Protein AF-A0AAE0R6N1-F1 (afdb_monomer)

Organism: NCBI:txid175788

pLDDT: mean 93.09, std 10.43, range [55.75, 98.62]

Foldseek 3Di:
DAKAWEWEDEAPDPHTDIDIFPDFLVQDFQLSVCVRVVDPQWWKWWFAQDPPPGTDTDTDDDRRDRAHDDPRYIYIYTDGNDPPPPDD

Secondary structure (DSSP, 8-state):
---EEEEEEETT-SSPEEEEESS-TTT-BHHHHHHHH---SEEEEEEEEETTTEEEEEE---TTSBPP-BTTEEEEEEEE--------

Sequence (88 aa):
MGETKVIYHLDEQETPYLVKISVPAASVTLSDLKNALKKPNYKFFFKSMDDDFGVVKEEITDDNAKLPCYNGRVVCWLERDDPVKIHD

Nearest PDB structures (foldseek):
  4wip-assembly1_C  TM=9.825E-01  e=5.124E-13  Homo sapiens
  6iw3-assembly1_A  TM=9.903E-01  e=6.577E-13  Homo sapiens
  3pz8-assembly5_E  TM=9.613E-01  e=1.797E-11  Mus musculus
  3pz8-assembly7_G  TM=9.243E-01  e=2.182E-10  Mus musculus
  6jck-assembly1_A  TM=8.308E-01  e=2.878E-06  Homo sapiens

Mean predicted aligned error: 4.27 Å

Radius of gyration: 13.74 Å; Cα contacts (8 Å, |Δi|>4): 166; chains: 1; bounding box: 29×43×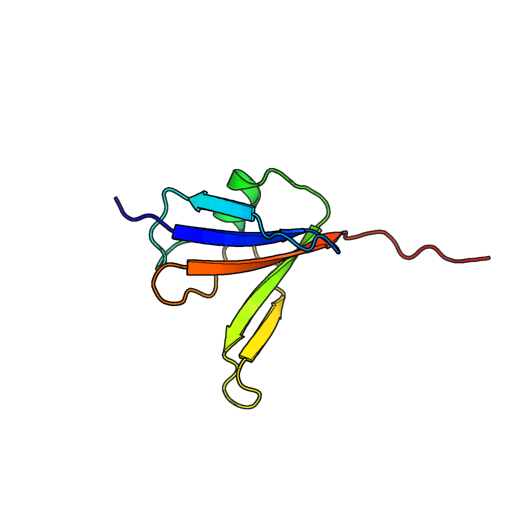33 Å

Structure (mmCIF, N/CA/C/O backbone):
data_AF-A0AAE0R6N1-F1
#
_entry.id   AF-A0AAE0R6N1-F1
#
loop_
_atom_site.group_PDB
_atom_site.id
_atom_site.type_symbol
_atom_site.label_atom_id
_atom_site.label_alt_id
_atom_site.label_comp_id
_atom_site.label_asym_id
_atom_site.label_entity_id
_atom_site.label_seq_id
_atom_site.pdbx_PDB_ins_code
_atom_site.Cartn_x
_atom_site.Cartn_y
_atom_site.Cartn_z
_atom_site.occupancy
_atom_site.B_iso_or_equiv
_atom_site.auth_seq_id
_atom_site.auth_comp_id
_atom_site.auth_asym_id
_atom_site.auth_atom_id
_atom_site.pdbx_PDB_model_num
ATOM 1 N N . MET A 1 1 ? -11.013 -12.604 14.771 1.00 64.56 1 MET A N 1
ATOM 2 C CA . MET A 1 1 ? -10.630 -11.310 14.165 1.00 64.56 1 MET A CA 1
ATOM 3 C C . MET A 1 1 ? -9.346 -11.533 13.385 1.00 64.56 1 MET A C 1
ATOM 5 O O . MET A 1 1 ? -8.418 -12.079 13.962 1.00 64.56 1 MET A O 1
ATOM 9 N N . GLY A 1 2 ? -9.330 -11.244 12.082 1.00 88.38 2 GLY A N 1
ATOM 10 C CA . GLY A 1 2 ? -8.118 -11.367 11.260 1.00 88.38 2 GLY A CA 1
ATOM 11 C C . GLY A 1 2 ? -7.273 -10.094 11.321 1.00 88.38 2 GLY A C 1
ATOM 12 O O . GLY A 1 2 ? -7.812 -9.024 11.592 1.00 88.38 2 GLY A O 1
ATOM 13 N N . GLU A 1 3 ? -5.972 -10.216 11.064 1.00 95.38 3 GLU A N 1
ATOM 14 C CA . GLU A 1 3 ? -5.039 -9.087 10.966 1.00 95.38 3 GLU A CA 1
ATOM 15 C C . GLU A 1 3 ? -4.354 -9.060 9.596 1.00 95.38 3 GLU A C 1
ATOM 17 O O . GLU A 1 3 ? -4.221 -10.095 8.934 1.00 95.38 3 GLU A O 1
ATOM 22 N N . THR A 1 4 ? -3.873 -7.881 9.211 1.00 97.88 4 THR A N 1
ATOM 23 C CA . THR A 1 4 ? -2.983 -7.681 8.066 1.00 97.88 4 THR A CA 1
ATOM 24 C C . THR A 1 4 ? -1.676 -7.078 8.554 1.00 97.88 4 THR A C 1
ATOM 26 O O . THR A 1 4 ? -1.676 -6.101 9.307 1.00 97.88 4 THR A O 1
ATOM 29 N N . LYS A 1 5 ? -0.548 -7.640 8.112 1.00 98.19 5 LYS A N 1
ATOM 30 C CA . LYS A 1 5 ? 0.780 -7.056 8.345 1.00 98.19 5 LYS A CA 1
ATOM 31 C C . LYS A 1 5 ? 1.178 -6.245 7.124 1.00 98.19 5 LYS A C 1
ATOM 33 O O . LYS A 1 5 ? 1.305 -6.807 6.039 1.00 98.19 5 LYS A O 1
ATOM 38 N N . VAL A 1 6 ? 1.407 -4.953 7.302 1.00 98.44 6 VAL A N 1
ATOM 39 C CA . VAL A 1 6 ? 1.891 -4.086 6.227 1.00 98.44 6 VAL A CA 1
ATOM 40 C C . VAL A 1 6 ? 3.346 -3.751 6.501 1.00 98.44 6 VAL A C 1
ATOM 42 O O . VAL A 1 6 ? 3.664 -3.167 7.537 1.00 98.44 6 VAL A O 1
ATOM 45 N N . ILE A 1 7 ? 4.216 -4.159 5.582 1.00 98.44 7 ILE A N 1
ATOM 46 C CA . ILE A 1 7 ? 5.617 -3.758 5.542 1.00 98.44 7 ILE A CA 1
ATOM 47 C C . ILE A 1 7 ? 5.695 -2.558 4.602 1.00 98.44 7 ILE A C 1
ATOM 49 O O . ILE A 1 7 ? 5.333 -2.696 3.435 1.00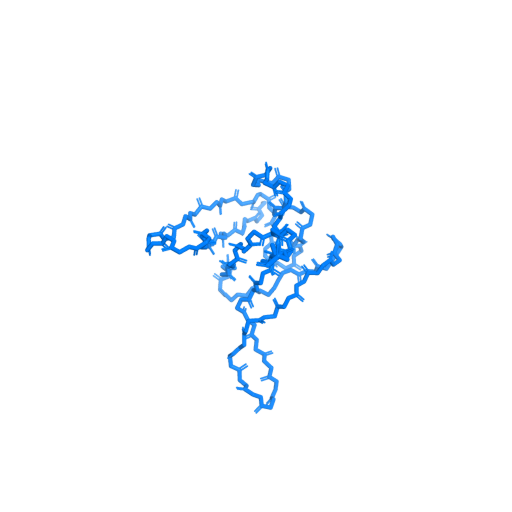 98.44 7 ILE A O 1
ATOM 53 N N . TYR A 1 8 ? 6.126 -1.396 5.087 1.00 98.19 8 TYR A N 1
ATOM 54 C CA . TYR A 1 8 ? 6.187 -0.189 4.267 1.00 98.19 8 TYR A CA 1
ATOM 55 C C . TYR A 1 8 ? 7.576 0.448 4.261 1.00 98.19 8 TYR A C 1
ATOM 57 O O . TYR A 1 8 ? 8.227 0.572 5.299 1.00 98.19 8 TYR A O 1
ATOM 65 N N . HIS A 1 9 ? 8.011 0.858 3.075 1.00 98.00 9 HIS A N 1
ATOM 66 C CA . HIS A 1 9 ? 9.199 1.681 2.868 1.00 98.00 9 HIS A CA 1
ATOM 67 C C . HIS A 1 9 ? 8.765 3.144 2.841 1.00 98.00 9 HIS A C 1
ATOM 69 O O . HIS A 1 9 ? 7.685 3.455 2.332 1.00 98.00 9 HIS A O 1
ATOM 75 N N . LEU A 1 10 ? 9.580 4.024 3.411 1.00 95.62 10 LEU A N 1
ATOM 76 C CA . LEU A 1 10 ? 9.303 5.453 3.479 1.00 95.62 10 LEU A CA 1
ATOM 77 C C . LEU A 1 10 ? 10.437 6.203 2.790 1.00 95.62 10 LEU A C 1
ATOM 79 O O . LEU A 1 10 ? 11.553 6.200 3.309 1.00 95.62 10 LEU A O 1
ATOM 83 N N . ASP A 1 11 ? 10.137 6.841 1.660 1.00 91.19 11 ASP A N 1
ATOM 84 C CA . ASP A 1 11 ? 11.120 7.545 0.834 1.00 91.19 11 ASP A CA 1
ATOM 85 C C . ASP A 1 11 ? 12.368 6.659 0.575 1.00 91.19 11 ASP A C 1
ATOM 87 O O . ASP A 1 11 ? 12.244 5.482 0.233 1.00 91.19 11 ASP A O 1
ATOM 91 N N . GLU A 1 12 ? 13.573 7.197 0.775 1.00 89.81 12 GLU A N 1
ATOM 92 C CA . GLU A 1 12 ? 14.855 6.510 0.541 1.00 89.81 12 GLU A CA 1
ATOM 93 C C . GLU A 1 12 ? 15.368 5.711 1.755 1.00 89.81 12 GLU A C 1
ATOM 95 O O . GLU A 1 12 ? 16.538 5.331 1.815 1.00 89.81 12 GLU A O 1
ATOM 100 N N . GLN A 1 13 ? 14.529 5.468 2.766 1.00 94.38 13 GLN A N 1
ATOM 101 C CA . GLN A 1 13 ? 14.975 4.761 3.966 1.00 94.38 13 GLN A CA 1
ATOM 102 C C . GLN A 1 13 ? 15.239 3.277 3.699 1.00 94.38 13 GLN A C 1
ATOM 104 O O . GLN A 1 13 ? 14.388 2.557 3.178 1.00 94.38 13 GLN A O 1
ATOM 109 N N . GLU A 1 14 ? 16.407 2.806 4.140 1.00 93.69 14 GLU A N 1
ATOM 110 C CA . GLU A 1 14 ? 16.858 1.428 3.917 1.00 93.69 14 GLU A CA 1
ATOM 111 C C . GLU A 1 14 ? 16.037 0.396 4.705 1.00 93.69 14 GLU A C 1
ATOM 113 O O . GLU A 1 14 ? 15.697 -0.668 4.190 1.00 93.69 14 GLU A O 1
ATOM 118 N N . THR A 1 15 ? 15.706 0.695 5.965 1.00 97.25 15 THR A N 1
ATOM 119 C CA . THR A 1 15 ? 14.982 -0.247 6.831 1.00 97.25 15 THR A CA 1
ATOM 120 C C . THR A 1 15 ? 13.471 -0.038 6.710 1.00 97.25 15 THR A C 1
ATOM 122 O O . THR A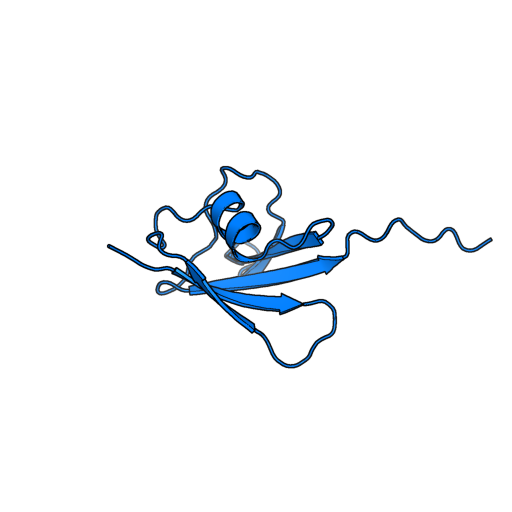 1 15 ? 12.985 1.037 7.070 1.00 97.25 15 THR A O 1
ATOM 125 N N . PRO A 1 16 ? 12.695 -1.049 6.270 1.00 98.00 16 PRO A N 1
ATOM 126 C CA . PRO A 1 16 ? 11.249 -0.930 6.204 1.00 98.00 16 PRO A CA 1
ATOM 127 C C . PRO A 1 16 ? 10.616 -0.990 7.596 1.00 98.00 16 PRO A C 1
ATOM 129 O O . PRO A 1 16 ? 11.109 -1.637 8.523 1.00 98.00 16 PRO A O 1
ATOM 132 N N . TYR A 1 17 ? 9.450 -0.373 7.711 1.00 98.19 17 TYR A N 1
ATOM 133 C CA . TYR A 1 17 ? 8.628 -0.391 8.910 1.00 98.19 17 TYR A CA 1
ATOM 134 C C . TYR A 1 17 ? 7.542 -1.461 8.821 1.00 98.19 17 TYR A C 1
ATOM 136 O O . TYR A 1 17 ? 7.158 -1.890 7.734 1.00 98.19 17 TYR A O 1
ATOM 144 N N . LEU A 1 18 ? 7.000 -1.867 9.971 1.00 98.00 18 LEU A N 1
ATOM 145 C CA . LEU A 1 18 ? 5.884 -2.805 10.054 1.00 98.00 18 LEU A CA 1
ATOM 146 C C . LEU A 1 18 ? 4.750 -2.207 10.882 1.00 98.00 18 LEU A C 1
ATOM 148 O O . LEU A 1 18 ? 4.952 -1.833 12.037 1.00 98.00 18 LEU A O 1
ATOM 152 N N . VAL A 1 19 ? 3.541 -2.202 10.323 1.00 97.94 19 VAL A N 1
ATOM 153 C CA . VAL A 1 19 ? 2.299 -1.913 11.053 1.00 97.94 19 VAL A CA 1
ATOM 154 C C . VAL A 1 19 ? 1.355 -3.112 10.971 1.00 97.94 19 VAL A C 1
ATOM 156 O O . VAL A 1 19 ? 1.338 -3.850 9.983 1.00 97.94 19 VAL A O 1
ATOM 159 N N . LYS A 1 20 ? 0.583 -3.335 12.038 1.00 97.69 20 LYS A N 1
ATOM 160 C CA . LYS A 1 20 ? -0.475 -4.349 12.080 1.00 97.69 20 LYS A CA 1
ATOM 161 C C . LYS A 1 20 ? -1.826 -3.656 12.050 1.00 97.69 20 LYS A C 1
ATOM 163 O O . LYS A 1 20 ? -2.100 -2.816 12.903 1.00 97.69 20 LYS A O 1
ATOM 168 N N . ILE A 1 21 ? -2.655 -4.028 11.087 1.00 97.62 21 ILE A N 1
ATOM 169 C CA . ILE A 1 21 ? -4.012 -3.510 10.936 1.00 97.62 21 ILE A CA 1
ATOM 170 C C . ILE A 1 21 ? -4.973 -4.607 11.386 1.00 97.62 21 ILE A C 1
ATOM 172 O O . ILE A 1 21 ? -4.892 -5.737 10.900 1.00 97.62 21 ILE A O 1
ATOM 176 N N . SER A 1 22 ? -5.893 -4.277 12.293 1.00 97.00 22 SER A N 1
ATOM 177 C CA . SER A 1 22 ? -6.926 -5.188 12.819 1.00 97.00 22 SER A CA 1
ATOM 178 C C . SER A 1 22 ? -8.064 -5.433 11.818 1.00 97.00 22 SER A C 1
ATOM 180 O O . SER A 1 22 ? -9.240 -5.428 12.179 1.00 97.00 22 SER A O 1
ATOM 182 N N . VAL A 1 23 ? -7.705 -5.624 10.549 1.00 97.38 23 VAL A N 1
ATOM 183 C CA . VAL A 1 23 ? -8.594 -5.934 9.433 1.00 97.38 23 VAL A CA 1
ATOM 184 C C . VAL A 1 23 ? -8.016 -7.155 8.710 1.00 97.38 23 VAL A C 1
ATOM 186 O O . VAL A 1 23 ? -6.808 -7.187 8.451 1.00 97.38 23 VAL A O 1
ATOM 189 N N . PRO A 1 24 ? -8.828 -8.178 8.388 1.00 96.94 24 PRO A N 1
ATOM 190 C CA . PRO A 1 24 ? -8.368 -9.330 7.621 1.00 96.94 24 PRO A CA 1
ATOM 191 C C . PRO A 1 24 ? -7.808 -8.938 6.247 1.00 96.94 24 PRO A C 1
ATOM 193 O O . PRO A 1 24 ? -8.370 -8.086 5.563 1.00 96.94 24 PRO A O 1
ATOM 196 N N . ALA A 1 25 ? -6.772 -9.644 5.791 1.00 95.19 25 ALA A N 1
ATOM 197 C CA . ALA A 1 25 ? -6.126 -9.388 4.497 1.00 95.19 25 ALA A CA 1
ATOM 198 C C . ALA A 1 25 ? -7.087 -9.427 3.291 1.00 95.19 25 ALA A C 1
ATOM 200 O O . ALA A 1 25 ? -6.871 -8.742 2.304 1.00 95.19 25 ALA A O 1
ATOM 201 N N . ALA A 1 26 ? -8.186 -10.184 3.371 1.00 94.88 26 ALA A N 1
ATOM 202 C CA . ALA A 1 26 ? -9.186 -10.261 2.301 1.00 94.88 26 ALA A CA 1
ATOM 203 C C . ALA A 1 26 ? -10.073 -9.001 2.163 1.00 94.88 26 ALA A C 1
ATOM 205 O O . ALA A 1 26 ? -10.832 -8.880 1.192 1.00 94.88 26 ALA A O 1
ATOM 206 N N . SER A 1 27 ? -10.031 -8.097 3.146 1.00 96.81 27 SER A N 1
ATOM 207 C CA . SER A 1 27 ? -10.905 -6.922 3.236 1.00 96.81 27 SER A CA 1
ATOM 208 C C . SER A 1 27 ? -10.177 -5.618 3.556 1.00 96.81 27 SER A C 1
ATOM 210 O O . SER A 1 27 ? -10.840 -4.593 3.629 1.00 96.81 27 SER A O 1
ATOM 212 N N . VAL A 1 28 ? -8.861 -5.645 3.779 1.00 98.31 28 VAL A N 1
ATOM 213 C CA . VAL A 1 28 ? -8.077 -4.444 4.093 1.00 98.31 28 VAL A CA 1
ATOM 214 C C . VAL A 1 28 ? -8.041 -3.488 2.903 1.00 98.31 28 VAL A C 1
ATOM 216 O O . VAL A 1 28 ? -7.814 -3.908 1.765 1.00 98.31 28 VAL A O 1
ATOM 219 N N . THR A 1 29 ? -8.266 -2.208 3.180 1.00 98.62 29 THR A N 1
ATOM 220 C CA . THR A 1 29 ? -8.359 -1.139 2.180 1.00 98.62 29 THR A CA 1
ATOM 221 C C . THR A 1 29 ? -7.233 -0.117 2.311 1.00 98.62 29 THR A C 1
ATOM 223 O O . THR A 1 29 ? -6.508 -0.081 3.313 1.00 98.62 29 THR A O 1
ATOM 226 N N . LEU A 1 30 ? -7.099 0.754 1.309 1.00 98.50 30 LEU A N 1
ATOM 227 C CA . LEU A 1 30 ? -6.211 1.913 1.398 1.00 98.50 30 LEU A CA 1
ATOM 228 C C . LEU A 1 30 ? -6.601 2.849 2.553 1.00 98.50 30 LEU A C 1
ATOM 230 O O . LEU A 1 30 ? -5.713 3.327 3.263 1.00 98.50 30 LEU A O 1
ATOM 234 N N . SER A 1 31 ? -7.900 3.055 2.797 1.00 98.25 31 SER A N 1
ATOM 235 C CA . SER A 1 31 ? -8.384 3.846 3.938 1.00 98.25 31 SER A CA 1
ATOM 236 C C . SER A 1 31 ? -7.880 3.294 5.275 1.00 98.25 31 SER A C 1
ATOM 238 O O . SER A 1 31 ? -7.370 4.047 6.108 1.00 98.25 31 SER A O 1
ATOM 240 N N . ASP A 1 32 ? -7.923 1.971 5.469 1.00 98.38 32 ASP A N 1
ATOM 241 C CA . ASP A 1 32 ? -7.416 1.331 6.690 1.00 98.38 32 ASP A CA 1
ATOM 242 C C . ASP A 1 32 ? -5.924 1.617 6.907 1.00 98.38 32 ASP A C 1
ATOM 244 O O . ASP A 1 32 ? -5.498 1.947 8.020 1.00 98.38 32 ASP A O 1
ATOM 248 N N . LEU A 1 33 ? -5.125 1.533 5.838 1.00 98.19 33 LEU A N 1
ATOM 249 C CA . LEU A 1 33 ? -3.695 1.823 5.900 1.00 98.19 33 LEU A CA 1
ATOM 250 C C . LEU A 1 33 ? -3.423 3.306 6.176 1.00 98.19 33 LEU A C 1
ATOM 252 O O . LEU A 1 33 ? -2.613 3.623 7.051 1.00 98.19 33 LEU A O 1
ATOM 256 N N . LYS A 1 34 ? -4.113 4.221 5.487 1.00 97.44 34 LYS A N 1
ATOM 257 C CA . LYS A 1 34 ? -3.991 5.669 5.721 1.00 97.44 34 LYS A CA 1
ATOM 258 C C . LYS A 1 34 ? -4.339 6.029 7.168 1.00 97.44 34 LYS A C 1
ATOM 260 O O . LYS A 1 34 ? -3.589 6.770 7.809 1.00 97.44 34 LYS A O 1
ATOM 265 N N . ASN A 1 35 ? -5.401 5.437 7.716 1.00 97.31 35 ASN A N 1
ATOM 266 C CA . ASN A 1 35 ? -5.813 5.620 9.110 1.00 97.31 35 ASN A CA 1
ATOM 267 C C . ASN A 1 35 ? -4.773 5.088 10.110 1.00 97.31 35 ASN A C 1
ATOM 269 O O . ASN A 1 35 ? -4.556 5.706 11.157 1.00 97.31 35 ASN A O 1
ATOM 273 N N . ALA A 1 36 ? -4.111 3.972 9.788 1.00 97.38 36 ALA A N 1
ATOM 274 C CA . ALA A 1 36 ? -3.056 3.397 10.619 1.00 97.38 36 ALA A CA 1
ATOM 275 C C . ALA A 1 36 ? -1.760 4.228 10.593 1.00 97.38 36 ALA A C 1
ATOM 277 O O . ALA A 1 36 ? -1.120 4.394 11.632 1.00 97.38 36 ALA A O 1
ATOM 278 N N . LEU A 1 37 ? -1.375 4.764 9.429 1.00 96.38 37 LEU A N 1
ATOM 279 C CA . LEU A 1 37 ? -0.118 5.503 9.260 1.00 96.38 37 LEU A CA 1
ATOM 280 C C . LEU A 1 37 ? -0.219 6.985 9.639 1.00 96.38 37 LEU A C 1
ATOM 282 O O . LEU A 1 37 ? 0.775 7.556 10.091 1.00 96.38 37 LEU A O 1
ATOM 286 N N . LYS A 1 38 ? -1.386 7.615 9.445 1.00 92.75 38 LYS A N 1
ATOM 287 C CA . LYS A 1 38 ? -1.615 9.058 9.661 1.00 92.75 38 LYS A CA 1
ATOM 288 C C . LYS A 1 38 ? -0.565 9.943 8.968 1.00 92.75 38 LYS A C 1
ATOM 290 O O . LYS A 1 38 ? -0.118 10.946 9.525 1.00 92.75 38 LYS A O 1
ATOM 295 N N . LYS A 1 39 ? -0.148 9.553 7.757 1.00 87.69 39 LYS A N 1
ATOM 296 C CA . LYS A 1 39 ? 0.814 10.284 6.918 1.00 87.69 39 LYS A CA 1
ATOM 297 C C . LYS A 1 39 ? 0.095 10.928 5.725 1.00 87.69 39 LYS A C 1
ATOM 299 O O . LYS A 1 39 ? -0.172 10.222 4.756 1.00 87.69 39 LYS A O 1
ATOM 304 N N . PRO A 1 40 ? -0.256 12.225 5.791 1.00 86.44 40 PRO A N 1
ATOM 305 C CA . PRO A 1 40 ? -0.802 12.940 4.639 1.00 86.44 40 PRO A CA 1
ATOM 306 C C . PRO A 1 40 ? 0.292 13.211 3.592 1.00 86.44 40 PRO A C 1
ATOM 308 O O . PRO A 1 40 ? 1.474 13.202 3.933 1.00 86.44 40 PRO A O 1
ATOM 311 N N . ASN A 1 41 ? -0.110 13.515 2.354 1.00 89.62 41 ASN A N 1
ATOM 312 C CA . ASN A 1 41 ? 0.766 13.928 1.242 1.00 89.62 41 ASN A CA 1
ATOM 313 C C . ASN A 1 41 ? 1.787 12.865 0.795 1.00 89.62 41 ASN A C 1
ATOM 315 O O . ASN A 1 41 ? 2.945 13.175 0.521 1.00 89.62 41 ASN A O 1
ATOM 319 N N . TYR A 1 42 ? 1.354 11.607 0.729 1.00 94.69 42 TYR A N 1
ATOM 320 C CA . TYR A 1 42 ? 2.123 10.519 0.127 1.00 94.69 42 TYR A CA 1
ATOM 321 C C . TYR A 1 42 ? 1.305 9.847 -0.968 1.00 94.69 42 TYR A C 1
ATOM 323 O O . TYR A 1 42 ? 0.090 9.671 -0.825 1.00 94.69 42 TYR A O 1
ATOM 331 N N . LYS A 1 43 ? 1.998 9.415 -2.017 1.00 95.88 43 LYS A N 1
ATOM 332 C CA . LYS A 1 43 ? 1.510 8.400 -2.948 1.00 95.88 43 LYS A CA 1
ATOM 333 C C . LYS A 1 43 ? 1.786 7.020 -2.368 1.00 95.88 43 LYS A C 1
ATOM 335 O O . LYS A 1 43 ? 2.776 6.818 -1.661 1.00 95.88 43 LYS A O 1
ATOM 340 N N . PHE A 1 44 ? 0.885 6.086 -2.646 1.00 97.81 44 PHE A N 1
ATOM 341 C CA . PHE A 1 44 ? 0.927 4.737 -2.098 1.00 97.81 44 PHE A CA 1
ATOM 342 C C . PHE A 1 44 ? 1.076 3.735 -3.233 1.00 97.81 44 PHE A C 1
ATOM 344 O O . PHE A 1 44 ? 0.156 3.535 -4.026 1.00 97.81 44 PHE A O 1
ATOM 351 N N . PHE A 1 45 ? 2.235 3.088 -3.269 1.00 98.38 45 PHE A N 1
ATOM 352 C CA . PHE A 1 45 ? 2.525 2.021 -4.215 1.00 98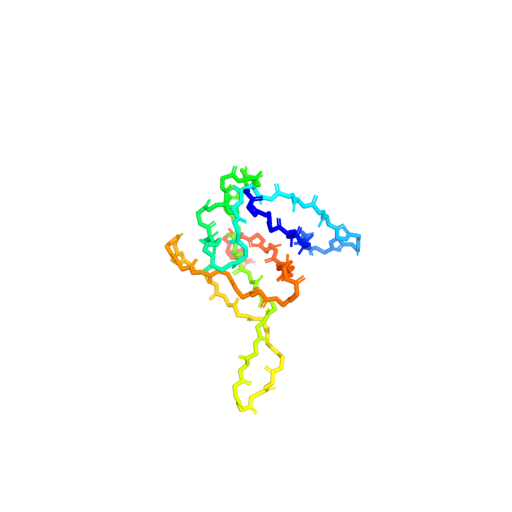.38 45 PHE A CA 1
ATOM 353 C C . PHE A 1 45 ? 2.567 0.684 -3.496 1.00 98.38 45 PHE A C 1
ATOM 355 O O . PHE A 1 45 ? 3.027 0.596 -2.354 1.00 98.38 45 PHE A O 1
ATOM 362 N N . PHE A 1 46 ? 2.129 -0.374 -4.163 1.00 98.56 46 PHE A N 1
ATOM 363 C CA . PHE A 1 46 ? 1.986 -1.696 -3.574 1.00 98.56 46 PHE A CA 1
ATOM 364 C C . PHE A 1 46 ? 2.644 -2.751 -4.439 1.00 98.56 46 PHE A C 1
ATOM 366 O O . PHE A 1 46 ? 2.613 -2.683 -5.665 1.00 98.56 46 PHE A O 1
ATOM 373 N N . LYS A 1 47 ? 3.239 -3.758 -3.796 1.00 98.25 47 LYS A N 1
ATOM 374 C CA . LYS A 1 47 ? 3.751 -4.914 -4.529 1.00 98.25 47 LYS A CA 1
ATOM 375 C C . LYS A 1 47 ? 2.547 -5.696 -5.030 1.00 98.25 47 LYS A C 1
ATOM 377 O O . LYS A 1 47 ? 1.836 -6.282 -4.215 1.00 98.25 47 LYS A O 1
ATOM 382 N N . SER A 1 48 ? 2.378 -5.741 -6.340 1.00 97.75 48 SER A N 1
ATOM 383 C CA . SER A 1 48 ? 1.278 -6.440 -6.996 1.00 97.75 48 SER A CA 1
ATOM 384 C C . SER A 1 48 ? 1.802 -7.424 -8.041 1.00 97.75 48 SER A C 1
ATOM 386 O O . SER A 1 48 ? 3.017 -7.540 -8.246 1.00 97.75 48 SER A O 1
ATOM 388 N N . MET A 1 49 ? 0.886 -8.173 -8.644 1.00 97.00 49 MET A N 1
ATOM 389 C CA . MET A 1 49 ? 1.159 -9.062 -9.768 1.00 97.00 49 MET A CA 1
ATOM 390 C C . MET A 1 49 ? 0.312 -8.595 -10.946 1.00 97.00 49 MET A C 1
ATOM 392 O O . MET A 1 49 ? -0.910 -8.577 -10.845 1.00 97.00 49 MET A O 1
ATOM 396 N N . ASP A 1 50 ? 0.979 -8.225 -12.025 1.00 97.06 50 ASP A N 1
ATOM 397 C CA . ASP A 1 50 ? 0.383 -8.000 -13.331 1.00 97.06 50 ASP A CA 1
ATOM 398 C C . ASP A 1 50 ? 0.542 -9.272 -14.180 1.00 97.06 50 ASP A C 1
ATOM 400 O O . ASP A 1 50 ? 1.570 -9.954 -14.090 1.00 97.06 50 ASP A O 1
ATOM 404 N N . ASP A 1 51 ? -0.472 -9.608 -14.976 1.00 96.25 51 ASP A N 1
ATOM 405 C CA . ASP A 1 51 ? -0.521 -10.869 -15.725 1.00 96.25 51 ASP A CA 1
ATOM 406 C C . ASP A 1 51 ? 0.529 -10.942 -16.851 1.00 96.25 51 ASP A C 1
ATOM 408 O O . ASP A 1 51 ? 1.014 -12.034 -17.163 1.00 96.25 51 ASP A O 1
ATOM 412 N N . ASP A 1 52 ? 0.930 -9.799 -17.416 1.00 97.44 52 ASP A N 1
ATOM 413 C CA . ASP A 1 52 ? 1.870 -9.719 -18.539 1.00 97.44 52 ASP A CA 1
ATOM 414 C C . ASP A 1 52 ? 3.289 -9.353 -18.079 1.00 97.44 52 ASP A C 1
ATOM 416 O O . ASP A 1 52 ? 4.285 -9.858 -18.608 1.00 97.44 52 ASP A O 1
ATOM 420 N N . PHE A 1 53 ? 3.397 -8.472 -17.082 1.00 95.88 53 PHE A N 1
ATOM 421 C CA . PHE A 1 53 ? 4.674 -7.924 -16.613 1.00 95.88 53 PHE A CA 1
ATOM 422 C C . PHE A 1 53 ? 5.222 -8.627 -15.364 1.00 95.88 53 PHE A C 1
ATOM 424 O O . PHE A 1 53 ? 6.401 -8.471 -15.027 1.00 95.88 53 PHE A O 1
ATOM 431 N N . GLY A 1 54 ? 4.398 -9.414 -14.672 1.00 97.00 54 GLY A N 1
ATOM 432 C CA . GLY A 1 54 ? 4.765 -10.056 -13.418 1.00 97.00 54 GLY A CA 1
ATOM 433 C C . GLY A 1 54 ? 4.747 -9.080 -12.239 1.00 97.00 54 GLY A C 1
ATOM 434 O O . GLY A 1 54 ? 3.786 -8.352 -12.018 1.00 97.00 54 GLY A O 1
ATOM 435 N N . VAL A 1 55 ? 5.792 -9.083 -11.407 1.00 97.56 55 VAL A N 1
ATOM 436 C CA . VAL A 1 55 ? 5.802 -8.279 -10.172 1.00 97.56 55 VAL A CA 1
ATOM 437 C C . VAL A 1 55 ? 5.963 -6.790 -10.487 1.00 97.56 55 VAL A C 1
ATOM 439 O O . VAL A 1 55 ? 6.996 -6.379 -11.013 1.00 97.56 55 VAL A O 1
ATOM 442 N N . VAL A 1 56 ? 4.996 -5.977 -10.061 1.00 98.12 56 VAL A N 1
ATOM 443 C CA . VAL A 1 56 ? 4.969 -4.521 -10.290 1.00 98.12 56 VAL A CA 1
ATOM 444 C C . VAL A 1 56 ? 4.771 -3.726 -8.993 1.00 98.12 56 VAL A C 1
ATOM 446 O O . VAL A 1 56 ? 4.394 -4.276 -7.952 1.00 98.12 56 VAL A O 1
ATOM 449 N N . LYS A 1 57 ? 5.034 -2.413 -9.060 1.00 97.88 57 LYS A N 1
ATOM 450 C CA . LYS A 1 57 ? 4.605 -1.421 -8.063 1.00 97.88 57 LYS A CA 1
ATOM 451 C C . LYS A 1 57 ? 3.315 -0.758 -8.553 1.00 97.88 57 LYS A C 1
ATOM 453 O O . LYS A 1 57 ? 3.367 0.158 -9.364 1.00 97.88 57 LYS A O 1
ATOM 458 N N . GLU A 1 58 ? 2.177 -1.239 -8.080 1.00 98.31 58 GLU A N 1
ATOM 459 C CA . GLU A 1 58 ? 0.859 -0.704 -8.430 1.00 98.31 58 GLU A CA 1
ATOM 460 C C . GLU A 1 58 ? 0.550 0.536 -7.582 1.00 98.31 58 GLU A C 1
ATOM 462 O O . GLU A 1 58 ? 0.602 0.466 -6.354 1.00 98.31 58 GLU A O 1
ATOM 467 N N . GLU A 1 59 ? 0.244 1.667 -8.216 1.00 98.31 59 GLU A N 1
ATOM 468 C CA . GLU A 1 59 ? -0.261 2.857 -7.522 1.00 98.31 59 GLU A CA 1
ATOM 469 C C . GLU A 1 59 ? -1.750 2.683 -7.209 1.00 98.31 59 GLU A C 1
ATOM 471 O O . GLU A 1 59 ? -2.545 2.418 -8.109 1.00 98.31 59 GLU A O 1
ATOM 476 N N . ILE A 1 60 ? -2.145 2.875 -5.947 1.00 98.31 60 ILE A N 1
ATOM 477 C CA . ILE A 1 60 ? -3.557 2.839 -5.545 1.00 98.31 60 ILE A CA 1
ATOM 478 C C . ILE A 1 60 ? -3.927 4.170 -4.898 1.00 98.31 60 ILE A C 1
ATOM 480 O O . ILE A 1 60 ? -3.330 4.586 -3.903 1.00 98.31 60 ILE A O 1
ATOM 484 N N . THR A 1 61 ? -4.947 4.821 -5.457 1.00 97.06 61 THR A N 1
ATOM 485 C CA . THR A 1 61 ? -5.431 6.139 -5.018 1.00 97.06 61 THR A CA 1
ATOM 486 C C . THR A 1 61 ? -6.844 6.110 -4.428 1.00 97.06 61 THR A C 1
ATOM 488 O O . THR A 1 61 ? -7.158 6.971 -3.606 1.00 97.06 61 THR A O 1
ATOM 491 N N . ASP A 1 62 ? -7.673 5.118 -4.781 1.00 98.19 62 ASP A N 1
ATOM 492 C CA . ASP A 1 62 ? -9.026 4.938 -4.232 1.00 98.19 62 ASP A CA 1
ATOM 493 C C . ASP A 1 62 ? -8.976 4.378 -2.803 1.00 98.19 62 ASP A C 1
ATOM 495 O O . ASP A 1 62 ? -8.483 3.278 -2.558 1.00 98.19 62 ASP A O 1
ATOM 499 N N . ASP A 1 63 ? -9.537 5.126 -1.853 1.00 98.06 63 ASP A N 1
ATOM 500 C CA . ASP A 1 63 ? -9.599 4.756 -0.438 1.00 98.06 63 ASP A CA 1
ATOM 501 C C . ASP A 1 63 ? -10.381 3.462 -0.179 1.00 98.06 63 ASP A C 1
ATOM 503 O O . ASP A 1 63 ? -10.128 2.786 0.823 1.00 98.06 63 ASP A O 1
ATOM 507 N N . ASN A 1 64 ? -11.293 3.094 -1.082 1.00 98.31 64 ASN A N 1
ATOM 508 C CA . ASN A 1 64 ? -12.102 1.880 -0.975 1.00 98.31 64 ASN A CA 1
ATOM 509 C C . ASN A 1 64 ? -11.443 0.658 -1.630 1.00 98.31 64 ASN A C 1
ATOM 511 O O . ASN A 1 64 ? -11.922 -0.465 -1.446 1.00 98.31 64 ASN A O 1
ATOM 515 N N . ALA A 1 65 ? -10.358 0.849 -2.386 1.00 98.56 65 ALA A N 1
ATOM 516 C CA . ALA A 1 65 ? -9.666 -0.247 -3.043 1.00 98.56 65 ALA A CA 1
ATOM 517 C C . ALA A 1 65 ? -9.020 -1.185 -2.015 1.00 98.56 65 ALA A C 1
ATOM 519 O O . ALA A 1 65 ? -8.423 -0.756 -1.021 1.00 98.56 65 ALA A O 1
ATOM 520 N N . LYS A 1 66 ? -9.137 -2.491 -2.275 1.00 98.31 66 LYS A N 1
ATOM 521 C CA . LYS A 1 66 ? -8.470 -3.528 -1.484 1.00 98.31 66 LYS A CA 1
ATOM 522 C C . LYS A 1 66 ? -6.978 -3.539 -1.782 1.00 98.31 66 LYS A C 1
ATOM 524 O O . LYS A 1 66 ? -6.578 -3.382 -2.930 1.00 98.31 66 LYS A O 1
ATOM 529 N N . LEU A 1 67 ? -6.165 -3.793 -0.761 1.00 98.50 67 LEU A N 1
ATOM 530 C CA . LEU A 1 67 ? -4.716 -3.842 -0.942 1.00 98.50 67 LEU A CA 1
ATOM 531 C C . LEU A 1 67 ? -4.256 -5.203 -1.494 1.00 98.50 67 LEU A C 1
ATOM 533 O O . LEU A 1 67 ? -4.711 -6.240 -0.992 1.00 98.50 67 LEU A O 1
ATOM 537 N N . PRO A 1 68 ? -3.297 -5.229 -2.440 1.00 97.81 68 PRO A N 1
ATOM 538 C CA . PRO A 1 68 ? -2.632 -6.452 -2.867 1.00 97.81 68 PRO A CA 1
ATOM 539 C C . PRO A 1 68 ? -1.993 -7.171 -1.675 1.00 97.81 68 PRO A C 1
ATOM 541 O O . PRO A 1 68 ? -1.122 -6.639 -0.981 1.00 97.81 68 PRO A O 1
ATOM 544 N N . CYS A 1 69 ? -2.447 -8.397 -1.419 1.00 94.88 69 CYS A N 1
ATOM 545 C CA . CYS A 1 69 ? -2.029 -9.199 -0.275 1.00 94.88 69 CYS A CA 1
ATOM 546 C C . CYS A 1 69 ? -1.406 -10.520 -0.730 1.00 94.88 69 CYS A C 1
ATOM 548 O O . CYS A 1 69 ? -2.010 -11.271 -1.492 1.00 94.88 69 CYS A O 1
ATOM 550 N N . TYR A 1 70 ? -0.251 -10.873 -0.162 1.00 90.62 70 TYR A N 1
ATOM 551 C CA . TYR A 1 70 ? 0.370 -12.188 -0.331 1.00 90.62 70 TYR A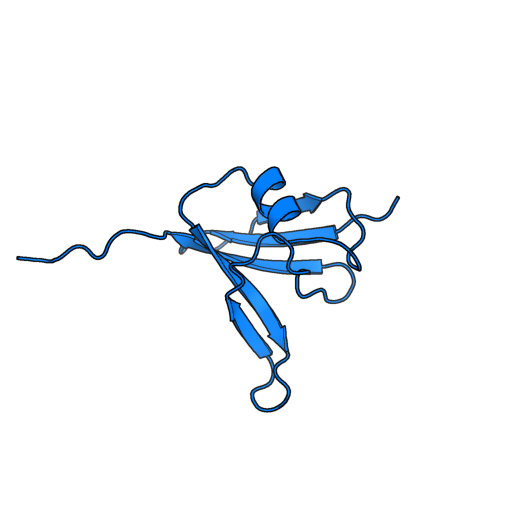 CA 1
ATOM 552 C C . TYR A 1 70 ? 0.698 -12.798 1.036 1.00 90.62 70 TYR A C 1
ATOM 554 O O . TYR A 1 70 ? 1.447 -12.219 1.825 1.00 90.62 70 TYR A O 1
ATOM 562 N N . ASN A 1 71 ? 0.122 -13.964 1.353 1.00 89.44 71 ASN A N 1
ATOM 563 C CA . ASN A 1 71 ? 0.281 -14.640 2.652 1.00 89.44 71 ASN A CA 1
ATOM 564 C C . ASN A 1 71 ? 0.025 -13.719 3.864 1.00 89.44 71 ASN A C 1
ATOM 566 O O . ASN A 1 71 ? 0.818 -13.676 4.814 1.00 89.44 71 ASN A O 1
ATOM 570 N N . GLY A 1 72 ? -1.067 -12.948 3.804 1.00 90.19 72 GLY A N 1
ATOM 571 C CA . GLY A 1 72 ? -1.487 -12.020 4.864 1.00 90.19 72 GLY A CA 1
ATOM 572 C C . GLY A 1 72 ? -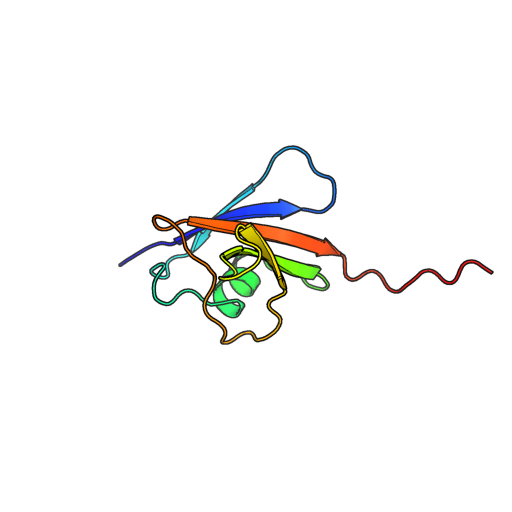0.581 -10.797 5.042 1.00 90.19 72 GLY A C 1
ATOM 573 O O . GLY A 1 72 ? -0.650 -10.126 6.076 1.00 90.19 72 GLY A O 1
ATOM 574 N N . ARG A 1 73 ? 0.301 -10.533 4.071 1.00 96.62 73 ARG A N 1
ATOM 575 C CA . ARG A 1 73 ? 1.221 -9.398 4.074 1.00 96.62 73 ARG A CA 1
ATOM 576 C C . ARG A 1 73 ? 0.970 -8.491 2.882 1.00 96.62 73 ARG A C 1
ATOM 578 O O . ARG A 1 73 ? 0.767 -8.973 1.771 1.00 96.62 73 ARG A O 1
ATOM 585 N N . VAL A 1 74 ? 1.075 -7.197 3.136 1.00 98.44 74 VAL A N 1
ATOM 586 C CA . VAL A 1 74 ? 1.133 -6.143 2.123 1.00 98.44 74 VAL A CA 1
ATOM 587 C C . VAL A 1 74 ? 2.546 -5.571 2.143 1.00 98.44 74 VAL A C 1
ATOM 589 O O . VAL A 1 74 ? 3.113 -5.374 3.221 1.00 98.44 74 VAL A O 1
ATOM 592 N N . VAL A 1 7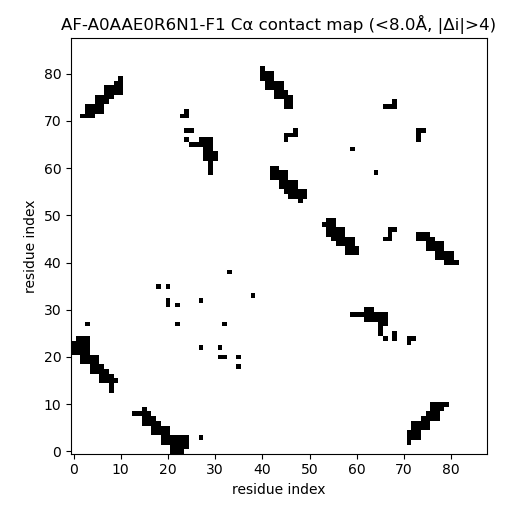5 ? 3.114 -5.307 0.968 1.00 98.38 75 VAL A N 1
ATOM 593 C CA . VAL A 1 75 ? 4.347 -4.520 0.833 1.00 98.38 75 VAL A CA 1
ATOM 594 C C . VAL A 1 75 ? 3.979 -3.202 0.174 1.00 98.38 75 VAL A C 1
ATOM 596 O O . VAL A 1 75 ? 3.387 -3.214 -0.903 1.00 98.38 75 VAL A O 1
ATOM 599 N N . CYS A 1 76 ? 4.309 -2.097 0.834 1.00 98.38 76 CYS A N 1
ATOM 600 C CA . CYS A 1 76 ? 3.966 -0.751 0.402 1.00 98.38 76 CYS A CA 1
ATOM 601 C C . CYS A 1 76 ? 5.221 0.130 0.286 1.00 98.38 76 CYS A C 1
ATOM 603 O O . CYS A 1 76 ? 6.196 -0.053 1.021 1.00 98.38 76 CYS A O 1
ATOM 605 N N . TRP A 1 77 ? 5.193 1.089 -0.629 1.00 98.25 77 TRP A N 1
ATOM 606 C CA . TRP A 1 77 ? 6.143 2.192 -0.715 1.00 98.25 77 TRP A CA 1
ATOM 607 C C . TRP A 1 77 ? 5.359 3.494 -0.610 1.00 98.25 77 TRP A C 1
ATOM 609 O O . TRP A 1 77 ? 4.399 3.706 -1.353 1.00 98.25 77 TRP A O 1
ATOM 619 N N . LEU A 1 78 ? 5.757 4.327 0.347 1.00 97.38 78 LEU A N 1
ATOM 620 C CA . LEU A 1 78 ? 5.261 5.682 0.507 1.00 97.38 78 LEU A CA 1
ATOM 621 C C . LEU A 1 78 ? 6.291 6.621 -0.106 1.00 97.38 78 LEU A C 1
ATOM 623 O O . LEU A 1 78 ? 7.424 6.681 0.375 1.00 97.38 78 LEU A O 1
ATOM 627 N N . GLU A 1 79 ? 5.873 7.357 -1.127 1.00 95.06 79 GLU A N 1
ATOM 628 C CA . GLU A 1 79 ? 6.688 8.378 -1.786 1.00 95.06 79 GLU A CA 1
ATOM 629 C C . GLU A 1 79 ? 6.015 9.734 -1.575 1.00 95.06 79 GLU A C 1
ATOM 631 O O . GLU A 1 79 ? 4.801 9.858 -1.788 1.00 95.06 79 GLU A O 1
ATOM 636 N N . ARG A 1 80 ? 6.760 10.732 -1.081 1.00 91.56 80 ARG A N 1
ATOM 637 C CA . ARG A 1 80 ? 6.203 12.075 -0.875 1.00 91.56 80 ARG A CA 1
ATOM 638 C C . ARG A 1 80 ? 5.603 12.620 -2.160 1.00 91.56 80 ARG A C 1
ATOM 640 O O . ARG A 1 80 ? 6.245 12.632 -3.208 1.00 91.56 80 ARG A O 1
ATOM 647 N N . ASP A 1 81 ? 4.392 13.145 -2.041 1.00 84.81 81 ASP A N 1
ATOM 648 C CA . ASP A 1 81 ? 3.780 13.952 -3.089 1.00 84.81 81 ASP A CA 1
ATOM 649 C C . ASP A 1 81 ? 4.311 15.387 -2.967 1.00 84.81 81 ASP A C 1
ATOM 651 O O . ASP A 1 81 ? 3.603 16.317 -2.575 1.00 84.81 81 ASP A O 1
ATOM 655 N N . ASP A 1 82 ? 5.620 15.545 -3.182 1.00 76.75 82 ASP A N 1
ATOM 656 C CA . ASP A 1 82 ? 6.241 16.861 -3.193 1.00 76.75 82 ASP A CA 1
ATOM 657 C C . ASP A 1 82 ? 5.830 17.575 -4.494 1.00 76.75 82 ASP A C 1
ATOM 659 O O . ASP A 1 82 ? 5.985 17.012 -5.585 1.00 76.75 82 ASP A O 1
ATOM 663 N N . PRO A 1 83 ? 5.320 18.820 -4.429 1.00 64.25 83 PRO A N 1
ATOM 664 C CA . PRO A 1 83 ? 5.082 19.598 -5.633 1.00 64.25 83 PRO A CA 1
ATOM 665 C C . PRO A 1 83 ? 6.408 19.754 -6.378 1.00 64.25 83 PRO A C 1
ATOM 667 O O . PRO A 1 83 ? 7.426 20.094 -5.768 1.00 64.25 83 PRO A O 1
ATOM 670 N N . VAL A 1 84 ? 6.388 19.496 -7.691 1.00 60.25 84 VAL A N 1
ATOM 671 C CA . VAL A 1 84 ? 7.549 19.661 -8.574 1.00 60.25 84 VAL A CA 1
ATOM 672 C C . VAL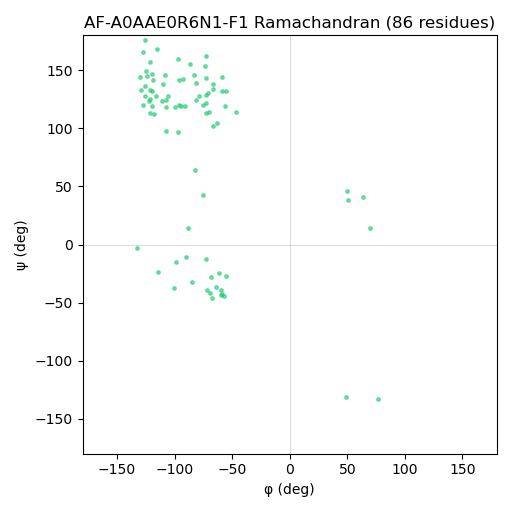 A 1 84 ? 8.183 21.013 -8.268 1.00 60.25 84 VAL A C 1
ATOM 674 O O . VAL A 1 84 ? 7.568 22.058 -8.491 1.00 60.25 84 VAL A O 1
ATOM 677 N N .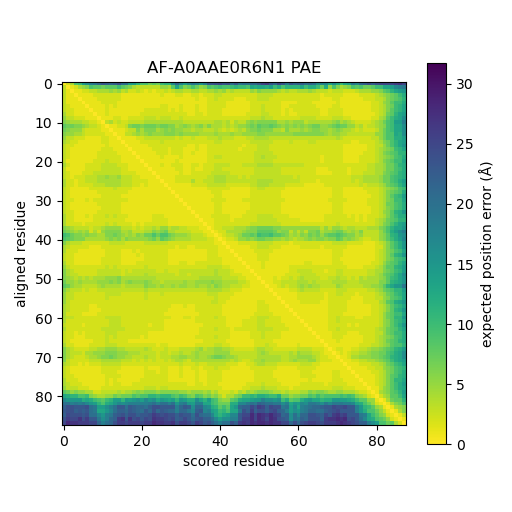 LYS A 1 85 ? 9.408 21.002 -7.734 1.00 57.69 85 LYS A N 1
ATOM 678 C CA . LYS A 1 85 ? 10.198 22.223 -7.629 1.00 57.69 85 LYS A CA 1
ATOM 679 C C . LYS A 1 85 ? 10.519 22.636 -9.057 1.00 57.69 85 LYS A C 1
ATOM 681 O O . LYS A 1 85 ? 11.368 22.021 -9.698 1.00 57.69 85 LYS A O 1
ATOM 686 N N . ILE A 1 86 ? 9.800 23.631 -9.571 1.00 59.12 86 ILE A N 1
ATOM 687 C CA . ILE A 1 86 ? 10.237 24.343 -10.766 1.00 59.12 86 ILE A CA 1
ATOM 688 C C . ILE A 1 86 ? 11.549 25.005 -10.353 1.00 59.12 86 ILE A C 1
ATOM 690 O O . ILE A 1 86 ? 11.563 25.909 -9.522 1.00 59.12 86 ILE A O 1
ATOM 694 N N . HIS A 1 87 ? 12.659 24.442 -10.818 1.00 58.25 87 HIS A N 1
ATOM 695 C CA . HIS A 1 87 ? 13.938 25.122 -10.760 1.00 58.25 87 HIS A CA 1
ATOM 696 C C . HIS A 1 87 ? 13.875 26.235 -11.809 1.00 58.25 87 HIS A C 1
ATOM 698 O O . HIS A 1 87 ? 13.743 25.931 -12.995 1.00 58.25 87 HIS A O 1
ATOM 704 N N . ASP A 1 88 ? 13.879 27.485 -11.340 1.00 55.75 88 ASP A N 1
ATOM 705 C CA . ASP A 1 88 ? 14.109 28.678 -12.165 1.00 55.75 88 ASP A CA 1
ATOM 706 C C . ASP A 1 88 ? 15.496 28.636 -12.833 1.00 55.75 88 ASP A C 1
ATOM 708 O O . ASP A 1 88 ? 16.452 28.126 -12.194 1.00 55.75 88 ASP A O 1
#

InterPro domains:
  IPR001158 DIX domain [PF00778] (3-78)
  IPR001158 DIX domain [PS50841] (1-82)
  IPR001158 DIX domain [SM00021] (1-82)
  IPR015506 Dishevelled-related protein [PTHR10878] (2-78)
  IPR029071 Ubiquitin-like domain superfamily [SSF54236] (2-80)
  IPR038207 DIX domain superfamily [G3DSA:2.40.240.130] (2-82)

Solvent-accessible surface area (backbone atoms only — not comparable to full-atom values): 5205 Å² total; per-residue (Å²): 137,48,54,22,41,38,39,34,32,54,65,91,50,88,75,65,46,78,48,78,41,89,37,34,42,94,70,32,26,43,44,57,50,48,68,73,66,70,66,81,67,53,45,46,29,29,53,36,77,42,96,88,80,36,78,42,74,44,76,61,83,56,49,81,41,68,51,56,62,58,96,48,29,30,45,36,40,38,39,74,61,67,76,81,78,80,80,129